Protein AF-A0A1D8MTE6-F1 (afdb_monomer_lite)

pLDDT: mean 74.31, std 11.86, range [42.69, 93.62]

Radius of gyration: 25.69 Å; chains: 1; bounding box: 49×28×74 Å

Secondary structure (DSSP, 8-state):
-HHHHHHHHHHHHHHTT---TTS-HHHHHHHHHT--HHHHHHHHHHHHHTTSEEE-SS-EEE-HHHHHHHHHHHHHHHHHHHHHHHHHHHHHHHHHHHHHHHHHHHTT-TTSHHHHHHHHHHHHHHHHHHHHHHT--

Foldseek 3Di:
DLVLLLQLLVQLVVCVVPPDQPDDPQVSSCVSSVDDSVVSVVSLVVCVVVVQWDDDPRDIGGDPNVVVSNVVVVVVVVVVVVVVVVVVVVVVVVLVVLVVVLVVVCVVPVPCNVVVVVVSVVVVVVVVVVVVVVVVD

Sequence (137 aa):
MAQEWVDLLEVIYSESDFWEMDTSMISRLEEATEYDEEHVEELLDNLQKQGLIRRDMEEIILTERGFEFISEKKTHEEQMLTQRLLLVFVTALSLATLVETVIKLGNQGNIYMNVIYSIVFAIVFIVLGMIAKQNLN

Structure (mmCIF, N/CA/C/O backbone):
data_AF-A0A1D8MTE6-F1
#
_entry.id   AF-A0A1D8MTE6-F1
#
loop_
_atom_site.group_PDB
_atom_site.id
_atom_site.type_symbol
_atom_site.label_atom_id
_atom_site.label_alt_id
_atom_site.label_comp_id
_atom_site.label_asym_id
_atom_site.label_entity_id
_atom_site.label_seq_id
_atom_site.pdbx_PDB_ins_code
_atom_site.Cartn_x
_atom_site.Cartn_y
_atom_site.Cartn_z
_atom_site.occupancy
_atom_site.B_iso_or_equiv
_atom_site.auth_seq_id
_atom_site.auth_comp_id
_atom_site.auth_asym_id
_atom_site.auth_atom_id
_atom_site.pdbx_PDB_model_num
ATOM 1 N N . MET A 1 1 ? -5.506 8.558 0.186 1.00 59.56 1 MET A N 1
ATOM 2 C CA . MET A 1 1 ? -6.618 7.583 0.073 1.00 59.56 1 MET A CA 1
ATOM 3 C C . MET A 1 1 ? -6.149 6.175 -0.287 1.00 59.56 1 MET A C 1
ATOM 5 O O . MET A 1 1 ? -5.944 5.401 0.626 1.00 59.56 1 MET A O 1
ATOM 9 N N . ALA A 1 2 ? -5.960 5.791 -1.562 1.00 70.88 2 ALA A N 1
ATOM 10 C CA . ALA A 1 2 ? -5.662 4.381 -1.881 1.00 70.88 2 ALA A CA 1
ATOM 11 C C . ALA A 1 2 ? -4.288 3.895 -1.376 1.00 70.88 2 ALA A C 1
ATOM 13 O O . ALA A 1 2 ? -4.174 2.720 -1.057 1.00 70.88 2 ALA A O 1
ATOM 14 N N . GLN A 1 3 ? -3.285 4.780 -1.308 1.00 79.00 3 GLN A N 1
ATOM 15 C CA . GLN A 1 3 ? -1.947 4.441 -0.808 1.00 79.00 3 GLN A CA 1
ATOM 16 C C . GLN A 1 3 ? -1.937 4.265 0.715 1.00 79.00 3 GLN A C 1
ATOM 18 O O . GLN A 1 3 ? -1.574 3.200 1.178 1.00 79.00 3 GLN A O 1
ATOM 23 N N . GLU A 1 4 ? -2.472 5.234 1.467 1.00 84.50 4 GLU A N 1
ATOM 24 C CA . GLU A 1 4 ? -2.623 5.151 2.936 1.00 84.50 4 GLU A CA 1
ATOM 25 C C . GLU A 1 4 ? -3.324 3.858 3.392 1.00 84.50 4 GLU A C 1
ATOM 27 O O . GLU A 1 4 ? -3.012 3.302 4.440 1.00 84.50 4 GLU A O 1
ATOM 32 N N . TRP A 1 5 ? -4.279 3.359 2.597 1.00 87.44 5 TRP A N 1
ATOM 33 C CA . TRP A 1 5 ? -4.947 2.086 2.868 1.00 87.44 5 TRP A CA 1
ATOM 34 C C . TRP A 1 5 ? -4.011 0.895 2.683 1.00 87.44 5 TRP A C 1
ATOM 36 O O . TRP A 1 5 ? -4.058 -0.029 3.483 1.00 87.44 5 TRP A O 1
ATOM 46 N N . VAL A 1 6 ? -3.192 0.898 1.630 1.00 84.69 6 VAL A N 1
ATOM 47 C CA . VAL A 1 6 ? -2.190 -0.151 1.401 1.00 84.69 6 VAL A CA 1
ATOM 48 C C . VAL A 1 6 ? -1.157 -0.125 2.522 1.00 84.69 6 VAL A C 1
ATOM 50 O O . VAL A 1 6 ? -0.923 -1.169 3.115 1.00 84.69 6 VAL A O 1
ATOM 53 N N . ASP A 1 7 ? -0.637 1.053 2.866 1.00 86.38 7 ASP A N 1
ATOM 54 C CA . ASP A 1 7 ? 0.388 1.223 3.899 1.00 86.38 7 ASP A CA 1
ATOM 55 C C . ASP A 1 7 ? -0.099 0.669 5.253 1.00 86.38 7 ASP A C 1
ATOM 57 O O . ASP A 1 7 ? 0.568 -0.158 5.873 1.00 86.38 7 ASP A O 1
ATOM 61 N N . LEU A 1 8 ? -1.319 1.030 5.677 1.00 86.88 8 LEU A N 1
ATOM 62 C CA . LEU A 1 8 ? -1.890 0.545 6.938 1.00 86.88 8 LEU A CA 1
ATOM 63 C C . LEU A 1 8 ? -2.187 -0.966 6.915 1.00 86.88 8 LEU A C 1
ATOM 65 O O . LEU A 1 8 ? -1.958 -1.663 7.904 1.00 86.88 8 LEU A O 1
ATOM 69 N N . LEU A 1 9 ? -2.685 -1.496 5.792 1.00 87.00 9 LEU A N 1
ATOM 70 C CA . LEU A 1 9 ? -2.952 -2.930 5.642 1.00 87.00 9 LEU A CA 1
ATOM 71 C C . LEU A 1 9 ? -1.660 -3.762 5.599 1.00 87.00 9 LEU A C 1
ATOM 73 O O . LEU A 1 9 ? -1.654 -4.888 6.096 1.00 87.00 9 LEU A O 1
ATOM 77 N N . GLU A 1 10 ? -0.577 -3.224 5.033 1.00 86.19 10 GLU A N 1
ATOM 78 C CA . GLU A 1 10 ? 0.740 -3.863 5.033 1.00 86.19 10 GLU A CA 1
ATOM 79 C C . GLU A 1 10 ? 1.323 -3.948 6.442 1.00 86.19 10 GLU A C 1
ATOM 81 O O . GLU A 1 10 ? 1.812 -5.014 6.809 1.00 86.19 10 GLU A O 1
ATOM 86 N N . VAL A 1 11 ? 1.199 -2.888 7.249 1.00 86.56 11 VAL A N 1
ATOM 87 C CA . VAL A 1 11 ? 1.619 -2.916 8.659 1.00 86.56 11 VAL A CA 1
ATOM 88 C C . VAL A 1 11 ? 0.815 -3.952 9.448 1.00 86.56 11 VAL A C 1
ATOM 90 O O . VAL A 1 11 ? 1.391 -4.767 10.163 1.00 86.56 11 VAL A O 1
ATOM 93 N N . ILE A 1 12 ? -0.512 -3.992 9.283 1.00 85.44 12 ILE A N 1
ATOM 94 C CA . ILE A 1 12 ? -1.364 -5.006 9.935 1.00 85.44 12 ILE A CA 1
ATOM 95 C C . ILE A 1 12 ? -0.934 -6.425 9.529 1.00 85.44 12 ILE A C 1
ATOM 97 O O . ILE A 1 12 ? -0.914 -7.328 10.365 1.00 85.44 12 ILE A O 1
ATOM 101 N N . TYR A 1 13 ? -0.579 -6.627 8.258 1.00 83.81 13 TYR A N 1
ATOM 102 C CA . TYR A 1 13 ? -0.097 -7.909 7.750 1.00 83.81 13 TYR A CA 1
ATOM 103 C C . TYR A 1 13 ? 1.301 -8.276 8.271 1.00 83.81 13 TYR A C 1
ATOM 105 O O . TYR A 1 13 ? 1.537 -9.438 8.579 1.00 83.81 13 TYR A O 1
ATOM 113 N N . SER A 1 14 ? 2.235 -7.327 8.374 1.00 79.06 14 SER A N 1
ATOM 114 C CA . SER A 1 14 ? 3.596 -7.602 8.857 1.00 79.06 14 SER A CA 1
ATOM 115 C C . SER A 1 14 ? 3.655 -7.820 10.364 1.00 79.06 14 SER A C 1
ATOM 117 O O . SER A 1 14 ? 4.464 -8.609 10.847 1.00 79.06 14 SER A O 1
ATOM 119 N N . GLU A 1 15 ? 2.794 -7.126 11.104 1.00 73.06 15 GLU A N 1
ATOM 120 C CA . GLU A 1 15 ? 2.754 -7.179 12.560 1.00 73.06 15 GLU A CA 1
ATOM 121 C C . GLU A 1 15 ? 1.840 -8.297 13.082 1.00 73.06 15 GLU A C 1
ATOM 123 O O . GLU A 1 15 ? 1.920 -8.589 14.271 1.00 73.06 15 GLU A O 1
ATOM 128 N N . SER A 1 16 ? 1.030 -8.968 12.231 1.00 66.69 16 SER A N 1
ATOM 129 C CA . SER A 1 16 ? 0.096 -10.079 12.566 1.00 66.69 16 SER A CA 1
ATOM 130 C C . SER A 1 16 ? 0.683 -11.149 13.491 1.00 66.69 16 SER A C 1
ATOM 132 O O . SER A 1 16 ? -0.033 -11.729 14.304 1.00 66.69 16 SER A O 1
ATOM 134 N N . ASP A 1 17 ? 1.991 -11.374 13.400 1.00 61.19 17 ASP A N 1
ATOM 135 C CA . ASP A 1 17 ? 2.703 -12.423 14.128 1.00 61.19 17 ASP A CA 1
ATOM 136 C C . ASP A 1 17 ? 3.338 -11.934 15.449 1.00 61.19 17 ASP A C 1
ATOM 138 O O . ASP A 1 17 ? 3.819 -12.747 16.239 1.00 61.19 17 ASP A O 1
ATOM 142 N N . PHE A 1 18 ? 3.331 -10.620 15.716 1.00 57.78 18 PHE A N 1
ATOM 143 C CA . PHE A 1 18 ? 4.111 -9.966 16.778 1.00 57.78 18 PHE A CA 1
ATOM 144 C C . PHE A 1 18 ? 3.276 -9.100 17.739 1.00 57.78 18 PHE A C 1
ATOM 146 O O . PHE A 1 18 ? 3.814 -8.188 18.373 1.00 57.78 18 PHE A O 1
ATOM 153 N N . TRP A 1 19 ? 1.969 -9.344 17.880 1.00 66.88 19 TRP A N 1
ATOM 154 C CA . TRP A 1 19 ? 1.094 -8.590 18.795 1.00 66.88 19 TRP A CA 1
ATOM 155 C C . TRP A 1 19 ? 1.388 -8.954 20.259 1.00 66.88 19 TRP A C 1
ATOM 157 O O . TRP A 1 19 ? 0.782 -9.852 20.838 1.00 66.88 19 TRP A O 1
ATOM 167 N N . GLU A 1 20 ? 2.364 -8.280 20.866 1.00 57.72 20 GLU A N 1
ATOM 168 C CA . GLU A 1 20 ? 2.612 -8.358 22.304 1.00 57.72 20 GLU A CA 1
ATOM 169 C C . GLU A 1 20 ? 1.460 -7.693 23.074 1.00 57.72 20 GLU A C 1
ATOM 171 O O . GLU A 1 20 ? 1.047 -6.581 22.749 1.00 57.72 20 GLU A O 1
ATOM 176 N N . MET A 1 21 ? 0.953 -8.375 24.108 1.00 55.22 21 MET A N 1
ATOM 177 C CA . MET A 1 21 ? -0.278 -8.017 24.836 1.00 55.22 21 MET A CA 1
ATOM 178 C C . MET A 1 21 ? -0.241 -6.669 25.581 1.00 55.22 21 MET A C 1
ATOM 180 O O . MET A 1 21 ? -1.284 -6.208 26.039 1.00 55.22 21 MET A O 1
ATOM 184 N N . ASP A 1 22 ? 0.929 -6.045 25.729 1.00 57.62 22 ASP A N 1
ATOM 185 C CA . ASP A 1 22 ? 1.117 -4.904 26.635 1.00 57.62 22 ASP A CA 1
ATOM 186 C C . ASP A 1 22 ? 1.036 -3.527 25.951 1.00 57.62 22 ASP A C 1
ATOM 188 O O . ASP A 1 22 ? 0.968 -2.510 26.642 1.00 57.62 22 ASP A O 1
ATOM 192 N N . THR A 1 23 ? 1.018 -3.461 24.614 1.00 63.78 23 THR A N 1
ATOM 193 C CA . THR A 1 23 ? 0.958 -2.184 23.879 1.00 63.78 23 THR A CA 1
ATOM 194 C C . THR A 1 23 ? -0.344 -2.063 23.106 1.00 63.78 23 THR A C 1
ATOM 196 O O . THR A 1 23 ? -0.758 -3.003 22.430 1.00 63.78 23 THR A O 1
ATOM 199 N N . SER A 1 24 ? -0.976 -0.885 23.177 1.00 74.44 24 SER A N 1
ATOM 200 C CA . SER A 1 24 ? -2.147 -0.586 22.358 1.00 74.44 24 SER A CA 1
ATOM 201 C C . SER A 1 24 ? -1.817 -0.799 20.884 1.00 74.44 24 SER A C 1
ATOM 203 O O . SER A 1 24 ? -0.916 -0.185 20.314 1.00 74.44 24 SER A O 1
ATOM 205 N N . MET A 1 25 ? -2.611 -1.674 20.295 1.00 76.88 25 MET A N 1
ATOM 206 C CA . MET A 1 25 ? -2.809 -1.911 18.879 1.00 76.88 25 MET A CA 1
ATOM 207 C C . MET A 1 25 ? -2.661 -0.658 18.004 1.00 76.88 25 MET A C 1
ATOM 209 O O . MET A 1 25 ? -1.921 -0.648 17.025 1.00 76.88 25 MET A O 1
ATOM 213 N N . ILE A 1 26 ? -3.361 0.407 18.397 1.00 82.12 26 ILE A N 1
ATOM 214 C CA . ILE A 1 26 ? -3.452 1.665 17.660 1.00 82.12 26 ILE A CA 1
ATOM 215 C C . ILE A 1 26 ? -2.134 2.423 17.766 1.00 82.12 26 ILE A C 1
ATOM 217 O O . ILE A 1 26 ? -1.619 2.867 16.751 1.00 82.12 26 ILE A O 1
ATOM 221 N N . SER A 1 27 ? -1.521 2.458 18.949 1.00 83.12 27 SER A N 1
ATOM 222 C CA . SER A 1 27 ? -0.239 3.139 19.153 1.00 83.12 27 SER A CA 1
ATOM 223 C C . SER A 1 27 ? 0.900 2.534 18.335 1.00 83.12 27 SER A C 1
ATOM 225 O O . SER A 1 27 ? 1.795 3.251 17.898 1.00 83.12 27 SER A O 1
ATOM 227 N N . ARG A 1 28 ? 0.861 1.223 18.070 1.00 80.50 28 ARG A N 1
ATOM 228 C CA . ARG A 1 28 ? 1.822 0.580 17.159 1.00 80.50 28 ARG A CA 1
ATOM 229 C C . ARG A 1 28 ? 1.579 0.954 15.704 1.00 80.50 28 ARG A C 1
ATOM 231 O O . ARG A 1 28 ? 2.537 1.126 14.959 1.00 80.50 28 ARG A O 1
ATOM 238 N N . LEU A 1 29 ? 0.314 1.076 15.303 1.00 85.69 29 LEU A N 1
ATOM 239 C CA . LEU A 1 29 ? -0.038 1.536 13.962 1.00 85.69 29 LEU A CA 1
ATOM 240 C C . LEU A 1 29 ? 0.394 2.993 13.764 1.00 85.69 29 LEU A C 1
ATOM 242 O O . LEU A 1 29 ? 1.019 3.281 12.752 1.00 85.69 29 LEU A O 1
ATOM 246 N N . GLU A 1 30 ? 0.167 3.868 14.748 1.00 87.94 30 GLU A N 1
ATOM 247 C CA . GLU A 1 30 ? 0.661 5.252 14.737 1.00 87.94 30 GLU A CA 1
ATOM 248 C C . GL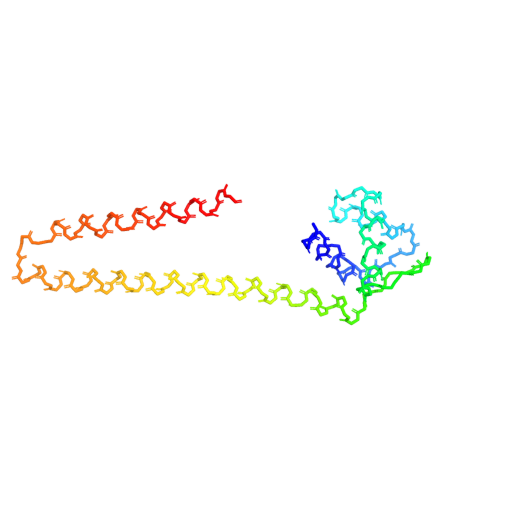U A 1 30 ? 2.185 5.317 14.567 1.00 87.94 30 GLU A C 1
ATOM 250 O O . GLU A 1 30 ? 2.685 6.056 13.721 1.00 87.94 30 GLU A O 1
ATOM 255 N N . GLU A 1 31 ? 2.933 4.520 15.340 1.00 84.88 31 GLU A N 1
ATOM 256 C CA . GLU A 1 31 ? 4.398 4.485 15.262 1.00 84.88 31 GLU A CA 1
ATOM 257 C C . GLU A 1 31 ? 4.892 3.971 13.902 1.00 84.88 31 GLU A C 1
ATOM 259 O O . GLU A 1 31 ? 5.842 4.517 13.343 1.00 84.88 31 GLU A O 1
ATOM 264 N N . ALA A 1 32 ? 4.241 2.946 13.350 1.00 83.94 32 ALA A N 1
ATOM 265 C CA . ALA A 1 32 ? 4.649 2.324 12.096 1.00 83.94 32 ALA A CA 1
ATOM 266 C C . ALA A 1 32 ? 4.285 3.151 10.852 1.00 83.94 32 ALA A C 1
ATOM 268 O O . ALA A 1 32 ? 5.019 3.111 9.864 1.00 83.94 32 ALA A O 1
ATOM 269 N N . THR A 1 33 ? 3.167 3.883 10.873 1.00 85.06 33 THR A N 1
ATOM 270 C CA . THR A 1 33 ? 2.713 4.691 9.727 1.00 85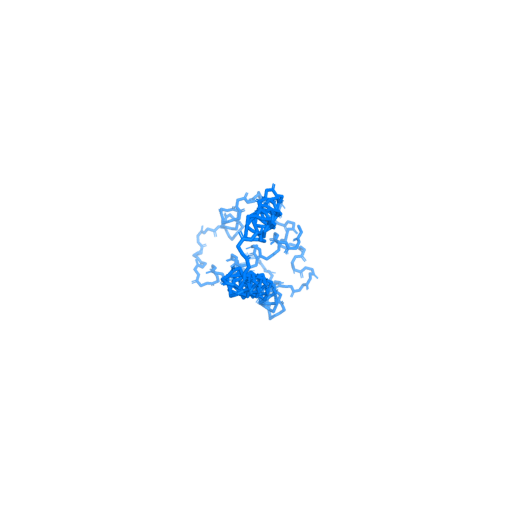.06 33 THR A CA 1
ATOM 271 C C . THR A 1 33 ? 3.023 6.181 9.868 1.00 85.06 33 THR A C 1
ATOM 273 O O . THR A 1 33 ? 2.778 6.932 8.928 1.00 85.06 33 THR A O 1
ATOM 276 N N . GLU A 1 34 ? 3.535 6.620 11.024 1.00 87.62 34 GLU A N 1
ATOM 277 C CA . GLU A 1 34 ? 3.717 8.033 11.396 1.00 87.62 34 GLU A CA 1
ATOM 278 C C . GLU A 1 34 ? 2.412 8.856 11.318 1.00 87.62 34 GLU A C 1
ATOM 280 O O . GLU A 1 34 ? 2.432 10.076 11.128 1.00 87.62 34 GLU A O 1
ATOM 285 N N . TYR A 1 35 ? 1.261 8.189 11.441 1.00 88.50 35 TYR A N 1
ATOM 286 C CA . TYR A 1 35 ? -0.055 8.829 11.446 1.00 88.50 35 TYR A CA 1
ATOM 287 C C . TYR A 1 35 ? -0.499 9.097 12.881 1.00 88.50 35 TYR A C 1
ATOM 289 O O . TYR A 1 35 ? -0.116 8.374 13.796 1.00 88.50 35 TYR A O 1
ATOM 297 N N . ASP A 1 36 ? -1.312 10.130 13.076 1.00 90.06 36 ASP A N 1
ATOM 298 C CA . ASP A 1 36 ? -1.939 10.391 14.368 1.00 90.06 36 ASP A CA 1
ATOM 299 C C . ASP A 1 36 ? -3.123 9.447 14.637 1.00 90.06 36 ASP A C 1
ATOM 301 O O . ASP A 1 36 ? -3.744 8.920 13.711 1.00 90.06 36 ASP A O 1
ATOM 305 N N . GLU A 1 37 ? -3.444 9.265 15.918 1.00 88.19 37 GLU A N 1
ATOM 306 C CA . GLU A 1 37 ? -4.501 8.381 16.414 1.00 88.19 37 GLU A CA 1
ATOM 307 C C . GLU A 1 37 ? -5.847 8.592 15.712 1.00 88.19 37 GLU A C 1
ATOM 309 O O . GLU A 1 37 ? -6.502 7.621 15.331 1.00 88.19 37 GLU A O 1
ATOM 314 N N . GLU A 1 38 ? -6.258 9.850 15.512 1.00 90.75 38 GLU A N 1
ATOM 315 C CA . GLU A 1 38 ? -7.543 10.192 14.891 1.00 90.75 38 GLU A CA 1
ATOM 316 C C . GLU A 1 38 ? -7.576 9.718 13.434 1.00 90.75 38 GLU A C 1
ATOM 318 O O . GLU A 1 38 ? -8.547 9.091 12.999 1.00 90.75 38 GLU A O 1
ATOM 323 N N . HIS A 1 39 ? -6.485 9.948 12.702 1.00 90.75 39 HIS A N 1
ATOM 324 C CA . HIS A 1 39 ? -6.344 9.509 11.319 1.00 90.75 39 HIS A CA 1
ATOM 325 C C . HIS A 1 39 ? -6.262 7.981 11.194 1.00 90.75 39 HIS A C 1
ATOM 327 O O . HIS A 1 39 ? -6.898 7.396 10.314 1.00 90.75 39 HIS A O 1
ATOM 333 N N . VAL A 1 40 ? -5.537 7.303 12.091 1.00 89.38 40 VAL A N 1
ATOM 334 C CA . VAL A 1 40 ? -5.473 5.830 12.133 1.00 89.38 40 VAL A CA 1
ATOM 335 C C . VAL A 1 40 ? -6.854 5.235 12.408 1.00 89.38 40 VAL A C 1
ATOM 337 O O . VAL A 1 40 ? -7.277 4.318 11.701 1.00 89.38 40 VAL A O 1
ATOM 340 N N . GLU A 1 41 ? -7.588 5.768 13.384 1.00 90.62 41 GLU A N 1
ATOM 341 C CA . GLU A 1 41 ? -8.955 5.341 13.694 1.00 90.62 41 GLU A CA 1
ATOM 342 C C . GLU A 1 41 ? -9.897 5.534 12.502 1.00 90.62 41 GLU A C 1
ATOM 344 O O . GLU A 1 41 ? -10.627 4.606 12.143 1.00 90.62 41 GLU A O 1
ATOM 349 N N . GLU A 1 42 ? -9.847 6.686 11.825 1.00 92.19 42 GLU A N 1
ATOM 350 C CA . GLU A 1 42 ? -10.654 6.933 10.626 1.00 92.19 42 GLU A CA 1
ATOM 351 C C . GLU A 1 42 ? -10.343 5.917 9.514 1.00 92.19 42 GLU A C 1
ATOM 353 O O . GLU A 1 42 ? -11.254 5.374 8.869 1.00 92.19 42 GLU A O 1
ATOM 358 N N . LEU A 1 43 ? -9.060 5.632 9.287 1.00 91.50 43 LEU A N 1
ATOM 359 C CA . LEU A 1 43 ? -8.626 4.650 8.300 1.00 91.50 43 LEU A CA 1
ATOM 360 C C . LEU A 1 43 ? -9.109 3.242 8.661 1.00 91.50 43 LEU A C 1
ATOM 362 O O . LEU A 1 43 ? -9.676 2.567 7.800 1.00 91.50 43 LEU A O 1
ATOM 366 N N . LEU A 1 44 ? -8.964 2.813 9.915 1.00 90.94 44 LEU A N 1
ATOM 367 C CA . LEU A 1 44 ? -9.441 1.511 10.387 1.00 90.94 44 LEU A CA 1
ATOM 368 C C . LEU A 1 44 ? -10.958 1.369 10.222 1.00 90.94 44 LEU A C 1
ATOM 370 O O . LEU A 1 44 ? -11.436 0.352 9.711 1.00 90.94 44 LEU A O 1
ATOM 374 N N . ASP A 1 45 ? -11.721 2.402 10.572 1.00 92.69 45 ASP A N 1
ATOM 375 C CA . ASP A 1 45 ? -13.174 2.431 10.404 1.00 92.69 45 ASP A CA 1
ATOM 376 C C . ASP A 1 45 ? -13.574 2.285 8.930 1.00 92.69 45 ASP A C 1
ATOM 378 O O . ASP A 1 45 ? -14.509 1.555 8.579 1.00 92.69 45 ASP A O 1
ATOM 382 N N . ASN A 1 46 ? -12.858 2.974 8.042 1.00 92.75 46 ASN A N 1
ATOM 383 C CA . ASN A 1 46 ? -13.081 2.896 6.606 1.00 92.75 46 ASN A CA 1
ATOM 384 C C . ASN A 1 46 ? -12.709 1.515 6.050 1.00 92.75 46 ASN A C 1
ATOM 386 O O . ASN A 1 46 ? -13.510 0.921 5.326 1.00 92.75 46 ASN A O 1
ATOM 390 N N . LEU A 1 47 ? -11.557 0.959 6.426 1.00 91.69 47 LEU A N 1
ATOM 391 C CA . LEU A 1 47 ? -11.122 -0.381 6.020 1.00 91.69 47 LEU A CA 1
ATOM 392 C C . LEU A 1 47 ? -12.098 -1.466 6.495 1.00 91.69 47 LEU A C 1
ATOM 394 O O . LEU A 1 47 ? -12.419 -2.388 5.737 1.00 91.69 47 LEU A O 1
ATOM 398 N N . GLN A 1 48 ? -12.630 -1.334 7.712 1.00 92.88 48 GLN A N 1
ATOM 399 C CA . GLN A 1 48 ? -13.643 -2.239 8.249 1.00 92.88 48 GLN A CA 1
ATOM 400 C C . GLN A 1 48 ? -14.966 -2.117 7.481 1.00 92.88 48 GLN A C 1
ATOM 402 O O . GLN A 1 48 ? -15.551 -3.134 7.105 1.00 92.88 48 GLN A O 1
ATOM 407 N N . LYS A 1 49 ? -15.425 -0.894 7.169 1.00 93.62 49 LYS A N 1
ATOM 408 C CA . LYS A 1 49 ? -16.623 -0.665 6.332 1.00 93.62 49 LYS A CA 1
ATOM 409 C C . LYS A 1 49 ? -16.478 -1.271 4.934 1.00 93.62 49 LYS A C 1
ATOM 411 O O . LYS A 1 49 ? -17.462 -1.748 4.371 1.00 93.62 49 LYS A O 1
ATOM 416 N N . GLN A 1 50 ? -15.267 -1.272 4.378 1.00 90.31 50 GLN A N 1
ATOM 417 C CA . GLN A 1 50 ? -14.965 -1.904 3.089 1.00 90.31 50 GLN A CA 1
ATOM 418 C C . GLN A 1 50 ? -14.797 -3.431 3.180 1.00 90.31 50 GLN A C 1
ATOM 420 O O . GLN A 1 50 ? -14.730 -4.105 2.148 1.00 90.31 50 GLN A O 1
ATOM 425 N N . GLY A 1 51 ? -14.765 -3.992 4.393 1.00 91.81 51 GLY A N 1
ATOM 426 C CA . GLY A 1 51 ? -14.584 -5.420 4.641 1.00 91.81 51 GLY A CA 1
ATOM 427 C C . GLY A 1 51 ? -13.159 -5.913 4.387 1.00 91.81 51 GLY A C 1
ATOM 428 O O . GLY A 1 51 ? -12.978 -7.099 4.120 1.00 91.81 51 GLY A O 1
ATOM 429 N N . LEU A 1 52 ? -12.167 -5.018 4.423 1.00 91.25 52 LEU A N 1
ATOM 430 C CA . LEU A 1 52 ? -10.746 -5.341 4.235 1.00 91.25 52 LEU A CA 1
ATOM 431 C C . LEU A 1 52 ? -10.097 -5.825 5.537 1.00 91.25 52 LEU A C 1
ATOM 433 O O . LEU A 1 52 ? -9.179 -6.639 5.514 1.00 91.25 52 LEU A O 1
ATOM 437 N N . ILE A 1 53 ? -10.624 -5.371 6.673 1.00 91.06 53 ILE A N 1
ATOM 438 C CA . ILE A 1 53 ? -10.234 -5.827 8.006 1.00 91.06 53 ILE A CA 1
ATOM 439 C C . ILE A 1 53 ? -11.470 -6.176 8.828 1.00 91.06 53 ILE A C 1
ATOM 441 O O . ILE A 1 53 ? -12.579 -5.700 8.566 1.00 91.06 53 ILE A O 1
ATOM 445 N N . ARG A 1 54 ? -11.265 -6.980 9.863 1.00 88.44 54 ARG A N 1
ATOM 446 C CA . ARG A 1 54 ? -12.213 -7.198 10.946 1.00 88.44 54 ARG A CA 1
ATOM 447 C C . ARG A 1 54 ? -11.522 -6.805 12.242 1.00 88.44 54 ARG A C 1
ATOM 449 O O . ARG A 1 54 ? -10.487 -7.375 12.552 1.00 88.44 54 ARG A O 1
ATOM 456 N N . ARG A 1 55 ? -12.101 -5.859 12.980 1.00 85.31 55 ARG A N 1
ATOM 457 C CA . ARG A 1 55 ? -11.593 -5.437 14.288 1.00 85.31 55 ARG A CA 1
ATOM 458 C C . ARG A 1 55 ? -12.588 -5.738 15.395 1.00 85.31 55 ARG A C 1
ATOM 460 O O . ARG A 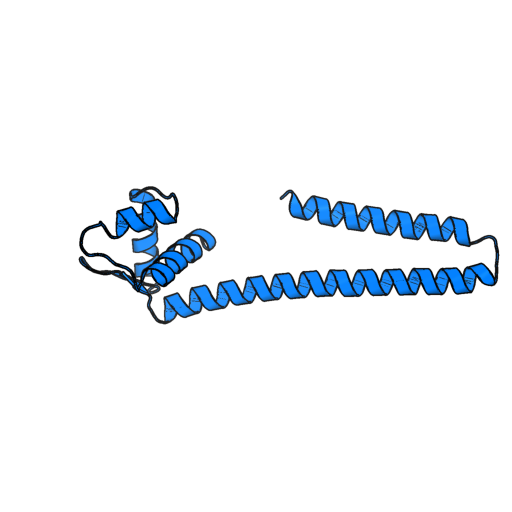1 55 ? -13.798 -5.611 15.180 1.00 85.31 55 ARG A O 1
ATOM 467 N N . ASP A 1 56 ? -12.077 -6.099 16.556 1.00 80.50 56 ASP A N 1
ATOM 468 C CA . ASP A 1 56 ? -12.789 -6.068 17.825 1.00 80.50 56 ASP A CA 1
ATOM 469 C C . ASP A 1 56 ? -11.954 -5.327 18.887 1.00 80.50 56 ASP A C 1
ATOM 471 O O . ASP A 1 56 ? -11.107 -4.507 18.537 1.00 80.50 56 ASP A O 1
ATOM 475 N N . MET A 1 57 ? -12.265 -5.508 20.175 1.00 70.44 57 MET A N 1
ATOM 476 C CA . MET A 1 57 ? -11.565 -4.803 21.257 1.00 70.44 57 MET A CA 1
ATOM 477 C C . MET A 1 57 ? -10.152 -5.338 21.525 1.00 70.44 57 MET A C 1
ATOM 479 O O . MET A 1 57 ? -9.389 -4.663 22.209 1.00 70.44 57 MET A O 1
ATOM 483 N N . GLU A 1 58 ? -9.820 -6.531 21.032 1.00 69.00 58 GLU A N 1
ATOM 484 C CA . GLU A 1 58 ? -8.571 -7.235 21.332 1.00 69.00 58 GLU A CA 1
ATOM 485 C C . GLU A 1 58 ? -7.712 -7.450 20.075 1.00 69.00 58 GLU A C 1
ATOM 487 O O . GLU A 1 58 ? -6.491 -7.522 20.190 1.00 69.00 58 GLU A O 1
ATOM 492 N N . GLU A 1 59 ? -8.319 -7.513 18.884 1.00 77.88 59 GLU A N 1
ATOM 493 C CA . GLU A 1 59 ? -7.622 -7.838 17.637 1.00 77.88 59 GLU A CA 1
ATOM 494 C C . GLU A 1 59 ? -8.150 -7.100 16.388 1.00 77.88 59 GLU A C 1
ATOM 496 O O . GLU A 1 59 ? -9.297 -6.664 16.292 1.00 77.88 59 GLU A O 1
ATOM 501 N N . ILE A 1 60 ? -7.282 -6.995 15.378 1.00 84.38 60 ILE A N 1
ATOM 502 C CA . ILE A 1 60 ? -7.529 -6.510 14.016 1.00 84.38 60 ILE A CA 1
ATOM 503 C C . ILE A 1 60 ? -6.955 -7.603 13.137 1.00 84.38 60 ILE A C 1
ATOM 505 O O . ILE A 1 60 ? -5.751 -7.843 13.105 1.00 84.38 60 ILE A O 1
ATOM 509 N N . ILE A 1 61 ? -7.844 -8.256 12.409 1.00 84.25 61 ILE A N 1
ATOM 510 C CA . ILE A 1 61 ? -7.524 -9.337 11.496 1.00 84.25 61 ILE A CA 1
ATOM 511 C C . ILE A 1 61 ? -7.722 -8.834 10.072 1.00 84.25 61 ILE A C 1
ATOM 513 O O . ILE A 1 61 ? -8.769 -8.276 9.726 1.00 84.25 61 ILE A O 1
ATOM 517 N N . LEU A 1 62 ? -6.731 -9.088 9.222 1.00 86.94 62 LEU A N 1
ATOM 518 C CA . LEU A 1 62 ? -6.848 -8.896 7.783 1.00 86.94 62 LEU A CA 1
ATOM 519 C C . LEU A 1 62 ? -7.810 -9.939 7.190 1.00 86.94 62 LEU A C 1
ATOM 521 O O . LEU A 1 62 ? -7.663 -11.137 7.428 1.00 86.94 62 LEU A O 1
ATOM 525 N N . THR A 1 63 ? -8.802 -9.507 6.410 1.00 89.19 63 THR A N 1
ATOM 526 C CA . THR A 1 63 ? -9.696 -10.447 5.711 1.00 89.19 63 THR A CA 1
ATOM 527 C C . THR A 1 63 ? -9.044 -10.962 4.425 1.00 89.19 63 THR A C 1
ATOM 529 O O . THR A 1 63 ? -8.107 -10.354 3.909 1.00 89.19 63 THR A O 1
ATOM 532 N N . GLU A 1 64 ? -9.582 -12.037 3.837 1.00 86.69 64 GLU A N 1
ATOM 533 C CA . GLU A 1 64 ? -9.156 -12.506 2.502 1.00 86.69 64 GLU A CA 1
ATOM 534 C C . GLU A 1 64 ? -9.208 -11.377 1.460 1.00 86.69 64 GLU A C 1
ATOM 536 O O . GLU A 1 64 ? -8.290 -11.210 0.661 1.00 86.69 64 GLU A O 1
ATOM 541 N N . ARG A 1 65 ? -10.240 -10.528 1.534 1.00 86.56 65 ARG A N 1
ATOM 542 C CA . ARG A 1 65 ? -10.397 -9.372 0.648 1.00 86.56 65 ARG A CA 1
ATOM 543 C C . ARG A 1 65 ? -9.338 -8.293 0.898 1.00 86.56 65 ARG A C 1
ATOM 545 O O . ARG A 1 65 ? -8.895 -7.648 -0.048 1.00 86.56 65 ARG A O 1
ATOM 552 N N . GLY A 1 66 ? -8.944 -8.082 2.155 1.00 86.56 66 GLY A N 1
ATOM 553 C CA . GLY A 1 66 ? -7.825 -7.206 2.510 1.00 86.56 66 GLY A CA 1
ATOM 554 C C . GLY A 1 66 ? -6.512 -7.700 1.913 1.00 86.56 66 GLY A C 1
ATOM 555 O O . GLY A 1 66 ? -5.782 -6.924 1.303 1.00 86.56 66 GLY A O 1
ATOM 556 N N . PHE A 1 67 ? -6.256 -9.005 2.006 1.00 83.94 67 PHE A N 1
ATOM 557 C CA . PHE A 1 67 ? -5.069 -9.628 1.424 1.00 83.94 67 PHE A CA 1
ATOM 558 C C . PHE A 1 67 ? -5.031 -9.507 -0.108 1.00 83.94 67 PHE A C 1
ATOM 560 O O . PHE A 1 67 ? -4.012 -9.105 -0.674 1.00 83.94 67 PHE A O 1
ATOM 567 N N . GLU A 1 68 ? -6.147 -9.790 -0.787 1.00 85.12 68 GLU A N 1
ATOM 568 C CA . GLU A 1 68 ? -6.264 -9.616 -2.241 1.00 85.12 68 GLU A CA 1
ATOM 569 C C . GLU A 1 68 ? -6.014 -8.164 -2.667 1.00 85.12 68 GLU A C 1
ATOM 571 O O . GLU A 1 68 ? -5.297 -7.924 -3.637 1.00 85.12 68 GLU A O 1
ATOM 576 N N . PHE A 1 69 ? -6.534 -7.191 -1.912 1.00 85.50 69 PHE A N 1
ATOM 577 C CA . PHE A 1 69 ? -6.344 -5.770 -2.200 1.00 85.50 69 PHE A CA 1
ATOM 578 C C . PHE A 1 69 ? -4.864 -5.353 -2.180 1.00 85.50 69 PHE A C 1
ATOM 580 O O . PHE A 1 69 ? -4.410 -4.669 -3.101 1.00 85.50 69 PHE A O 1
ATOM 587 N N . ILE A 1 70 ? -4.096 -5.793 -1.174 1.00 83.44 70 ILE A N 1
ATOM 588 C CA . ILE A 1 70 ? -2.646 -5.537 -1.097 1.00 83.44 70 ILE A CA 1
ATOM 589 C C . ILE A 1 70 ? -1.929 -6.230 -2.267 1.00 83.44 70 ILE A C 1
ATOM 591 O O . ILE A 1 70 ? -1.104 -5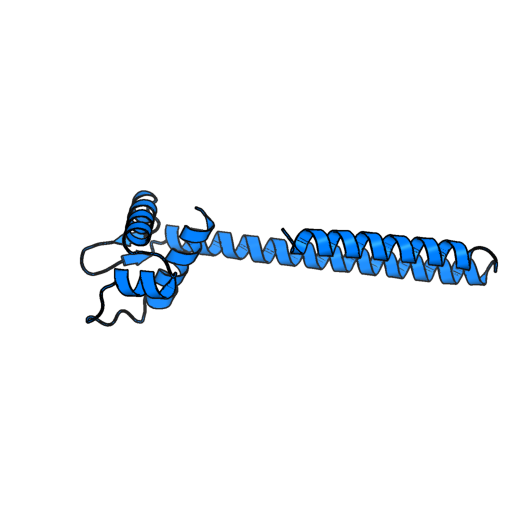.627 -2.958 1.00 83.44 70 ILE A O 1
ATOM 595 N N . SER A 1 71 ? -2.271 -7.496 -2.528 1.00 77.19 71 SER A N 1
ATOM 596 C CA . SER A 1 71 ? -1.632 -8.311 -3.566 1.00 77.19 71 SER A CA 1
ATOM 597 C C . SER A 1 71 ? -1.836 -7.744 -4.977 1.00 77.19 71 SER A C 1
ATOM 599 O O . SER A 1 71 ? -0.878 -7.651 -5.753 1.00 77.19 71 SER A O 1
ATOM 601 N N . GLU A 1 72 ? -3.051 -7.301 -5.313 1.00 78.25 72 GLU A N 1
ATOM 602 C CA . GLU A 1 72 ? -3.350 -6.669 -6.602 1.00 78.25 72 GLU A CA 1
ATOM 603 C C . GLU A 1 72 ? -2.571 -5.368 -6.794 1.00 78.25 72 GLU A C 1
ATOM 605 O O . GLU A 1 72 ? -2.037 -5.114 -7.879 1.00 78.25 72 GLU A O 1
ATOM 610 N N . LYS A 1 73 ? -2.471 -4.546 -5.744 1.00 73.81 73 LYS A N 1
ATOM 611 C CA . LYS A 1 73 ? -1.753 -3.270 -5.805 1.00 73.81 73 LYS A CA 1
ATOM 612 C C . LYS A 1 73 ? -0.260 -3.465 -6.027 1.00 73.81 73 LYS A C 1
ATOM 614 O O . LYS A 1 73 ? 0.285 -2.871 -6.959 1.00 73.81 73 LYS A O 1
ATOM 619 N N . LYS A 1 74 ? 0.361 -4.380 -5.284 1.00 66.81 74 LYS A N 1
ATOM 620 C CA . LYS A 1 74 ? 1.777 -4.729 -5.447 1.00 66.81 74 LYS A CA 1
ATOM 621 C C . LYS A 1 74 ? 2.080 -5.286 -6.838 1.00 66.81 74 LYS A C 1
ATOM 623 O O . LYS A 1 74 ? 3.021 -4.858 -7.504 1.00 66.81 74 LYS A O 1
ATOM 628 N N . THR A 1 75 ? 1.216 -6.174 -7.329 1.00 67.69 75 THR A N 1
ATOM 629 C CA . THR A 1 75 ? 1.347 -6.754 -8.674 1.00 67.69 75 THR A CA 1
ATOM 630 C C . THR A 1 75 ? 1.247 -5.681 -9.764 1.00 67.69 75 THR A C 1
ATOM 632 O O . THR A 1 75 ? 1.964 -5.739 -10.764 1.00 67.69 75 THR A O 1
ATOM 635 N N . HIS A 1 76 ? 0.387 -4.675 -9.590 1.00 66.19 76 HIS A N 1
ATOM 636 C CA . HIS A 1 76 ? 0.245 -3.589 -10.557 1.00 66.19 76 HIS A CA 1
ATOM 637 C C . HIS A 1 76 ? 1.489 -2.689 -10.624 1.00 66.19 76 HIS A C 1
ATOM 639 O O . HIS A 1 76 ? 1.917 -2.300 -11.715 1.00 66.19 76 HIS A O 1
ATOM 645 N N . GLU A 1 77 ? 2.106 -2.389 -9.483 1.00 65.44 77 GLU A N 1
ATOM 646 C CA . GLU A 1 77 ? 3.337 -1.594 -9.425 1.00 65.44 77 GLU A CA 1
ATOM 647 C C . GLU A 1 77 ? 4.528 -2.321 -10.051 1.00 65.44 77 GLU A C 1
ATOM 649 O O . GLU A 1 77 ? 5.238 -1.751 -10.887 1.00 65.44 77 GLU A O 1
ATOM 654 N N . GLU A 1 78 ? 4.702 -3.606 -9.738 1.00 67.62 78 GLU A N 1
ATOM 655 C CA . GLU A 1 78 ? 5.740 -4.448 -10.340 1.00 67.62 78 GLU A CA 1
ATOM 656 C C . GLU A 1 78 ? 5.561 -4.576 -11.863 1.00 67.62 78 GLU A C 1
ATOM 658 O O . GLU A 1 78 ? 6.534 -4.504 -12.628 1.00 67.62 78 GLU A O 1
ATOM 663 N N . GLN A 1 79 ? 4.315 -4.697 -12.334 1.00 65.19 79 GLN A N 1
ATOM 664 C CA . GLN A 1 79 ? 3.998 -4.705 -13.763 1.00 65.19 79 GLN A CA 1
ATOM 665 C C . GLN A 1 79 ? 4.338 -3.370 -14.435 1.00 65.19 79 GLN A C 1
ATOM 667 O O . GLN A 1 79 ? 4.947 -3.368 -15.509 1.00 65.19 79 GLN A O 1
ATOM 672 N N . MET A 1 80 ? 4.010 -2.232 -13.814 1.00 68.38 80 MET A N 1
ATOM 673 C CA . MET A 1 80 ? 4.370 -0.915 -14.347 1.00 68.38 80 MET A CA 1
ATOM 674 C C . MET A 1 80 ? 5.889 -0.702 -14.392 1.00 68.38 80 MET A C 1
ATOM 676 O O . MET A 1 80 ? 6.403 -0.178 -15.384 1.00 68.38 80 MET A O 1
ATOM 680 N N . LEU A 1 81 ? 6.628 -1.139 -13.368 1.00 68.00 81 LEU A N 1
ATOM 681 C CA . LEU A 1 81 ? 8.094 -1.090 -13.350 1.00 68.00 81 LEU A CA 1
ATOM 682 C C . LEU A 1 81 ? 8.701 -1.946 -14.464 1.00 68.00 81 LEU A C 1
ATOM 684 O O . LEU A 1 81 ? 9.568 -1.479 -15.205 1.00 68.00 81 LEU A O 1
ATOM 688 N N . THR A 1 82 ? 8.195 -3.167 -14.639 1.00 67.19 82 THR A N 1
ATOM 689 C CA . THR A 1 82 ? 8.647 -4.082 -15.694 1.00 67.19 82 THR A CA 1
ATOM 690 C C . THR A 1 82 ? 8.389 -3.500 -17.084 1.00 67.19 82 THR A C 1
ATOM 692 O O . THR A 1 82 ? 9.270 -3.538 -17.944 1.00 67.19 82 THR A O 1
ATOM 695 N N . GLN A 1 83 ? 7.222 -2.890 -17.312 1.00 66.00 83 GLN A N 1
ATOM 696 C CA . GLN A 1 83 ? 6.908 -2.213 -18.574 1.00 66.00 83 GLN A CA 1
ATOM 697 C C . GLN A 1 83 ? 7.813 -1.004 -18.835 1.00 66.00 83 GLN A C 1
ATOM 699 O O . GLN A 1 83 ? 8.290 -0.832 -19.959 1.00 66.00 83 GLN A O 1
ATOM 704 N N . ARG A 1 84 ? 8.096 -0.185 -17.814 1.00 70.81 84 ARG A N 1
ATOM 705 C CA . ARG A 1 84 ? 9.028 0.950 -17.929 1.00 70.81 84 ARG A CA 1
ATOM 706 C C . ARG A 1 84 ? 10.440 0.475 -18.274 1.00 70.81 84 ARG A C 1
ATOM 708 O O . ARG A 1 84 ? 11.056 1.026 -19.183 1.00 70.81 84 ARG A O 1
ATOM 715 N N . LEU A 1 85 ? 10.930 -0.574 -17.614 1.00 68.50 85 LEU A N 1
ATOM 716 C CA . LEU A 1 85 ? 12.236 -1.170 -17.907 1.00 68.50 85 LEU A CA 1
ATOM 717 C C . LEU A 1 85 ? 12.298 -1.756 -19.321 1.00 68.50 85 LEU A C 1
ATOM 719 O O . LEU A 1 85 ? 13.266 -1.509 -20.040 1.00 68.50 85 LEU A O 1
ATOM 723 N N . LEU A 1 86 ? 11.256 -2.469 -19.757 1.00 68.06 86 LEU A N 1
ATOM 724 C CA . LEU A 1 86 ? 11.152 -2.979 -21.126 1.00 68.06 86 LEU A CA 1
ATOM 725 C C . LEU A 1 86 ? 11.173 -1.847 -22.154 1.00 68.06 86 LEU A C 1
ATOM 727 O O . LEU A 1 86 ? 11.877 -1.946 -23.156 1.00 68.06 86 LEU A O 1
ATOM 731 N N . LEU A 1 87 ? 10.454 -0.752 -21.901 1.00 72.19 87 LEU A N 1
ATOM 732 C CA . LEU A 1 87 ? 10.454 0.418 -22.775 1.00 72.19 87 LEU A CA 1
ATOM 733 C C . LEU A 1 87 ? 11.852 1.047 -22.876 1.00 72.19 87 LEU A C 1
ATOM 735 O O . LEU A 1 87 ? 12.311 1.341 -23.983 1.00 72.19 87 LEU A O 1
ATOM 739 N N . VAL A 1 88 ? 12.553 1.211 -21.749 1.00 72.69 88 VAL A N 1
ATOM 740 C CA . VAL A 1 88 ? 13.951 1.681 -21.718 1.00 72.69 88 VAL A CA 1
ATOM 741 C C . VAL A 1 88 ? 14.865 0.735 -22.503 1.00 72.69 88 VAL A C 1
ATOM 743 O O . VAL A 1 88 ? 15.702 1.185 -23.283 1.00 72.69 88 VAL A O 1
ATOM 746 N N . PHE A 1 89 ? 14.677 -0.577 -22.369 1.00 68.94 89 PHE A N 1
ATOM 747 C CA . PHE A 1 89 ? 15.486 -1.561 -23.082 1.00 68.94 89 PHE A CA 1
ATOM 748 C C . PHE A 1 89 ? 15.248 -1.520 -24.600 1.00 68.94 89 PHE A C 1
ATOM 750 O O . PHE A 1 89 ? 16.198 -1.465 -25.380 1.00 68.94 89 PHE A O 1
ATOM 757 N N . VAL A 1 90 ? 13.984 -1.479 -25.036 1.00 73.62 90 VAL A N 1
ATOM 758 C CA . VAL A 1 90 ? 13.605 -1.399 -26.458 1.00 73.62 90 VAL A CA 1
ATOM 759 C C . VAL A 1 90 ? 14.098 -0.097 -27.089 1.00 73.62 90 VAL A C 1
ATOM 761 O O . VAL A 1 90 ? 14.621 -0.113 -28.206 1.00 73.62 90 VAL A O 1
ATOM 764 N N . THR A 1 91 ? 13.973 1.029 -26.386 1.00 73.12 91 THR A N 1
ATOM 765 C CA . THR A 1 91 ? 14.466 2.327 -26.872 1.00 73.12 91 THR A CA 1
ATOM 766 C C . THR A 1 91 ? 15.988 2.351 -26.984 1.00 73.12 91 THR A C 1
ATOM 768 O O . THR A 1 91 ? 16.500 2.771 -28.021 1.00 73.12 91 THR A O 1
ATOM 771 N N . ALA A 1 92 ? 16.718 1.827 -25.995 1.00 71.38 92 ALA A N 1
ATOM 772 C CA . ALA A 1 92 ? 18.175 1.717 -26.054 1.00 71.38 92 ALA A CA 1
ATOM 773 C C . ALA A 1 92 ? 18.643 0.811 -27.206 1.00 71.38 92 ALA A C 1
ATOM 775 O O . ALA A 1 92 ? 19.548 1.183 -27.955 1.00 71.38 92 ALA A O 1
ATOM 776 N N . LEU A 1 93 ? 17.994 -0.343 -27.400 1.00 71.38 93 LEU A N 1
ATOM 777 C CA . LEU A 1 93 ? 18.314 -1.274 -28.484 1.00 71.38 93 LEU A CA 1
ATOM 778 C C . LEU A 1 93 ? 18.048 -0.656 -29.864 1.00 71.38 93 LEU A C 1
ATOM 780 O O . LEU A 1 93 ? 18.869 -0.794 -30.773 1.00 71.38 93 LEU A O 1
ATOM 784 N N . SER A 1 94 ? 16.933 0.065 -30.005 1.00 70.31 94 SER A N 1
ATOM 785 C CA . SER A 1 94 ? 16.568 0.789 -31.231 1.00 70.31 94 SER A CA 1
ATOM 786 C C . SER A 1 94 ? 17.566 1.908 -31.543 1.00 70.31 94 SER A C 1
ATOM 788 O O . SER A 1 94 ? 17.953 2.109 -32.693 1.00 70.31 94 SER A O 1
ATOM 790 N N . LEU A 1 95 ? 18.035 2.620 -30.514 1.00 75.44 95 LEU A N 1
ATOM 791 C CA . LEU A 1 95 ? 19.043 3.664 -30.669 1.00 75.44 95 LEU A CA 1
ATOM 792 C C . LEU A 1 95 ? 20.405 3.073 -31.063 1.00 75.44 95 LEU A C 1
ATOM 794 O O . LEU A 1 95 ? 21.073 3.608 -31.944 1.00 75.44 95 LEU A O 1
ATOM 798 N N . ALA A 1 96 ? 20.796 1.943 -30.468 1.00 68.69 96 ALA A N 1
ATOM 799 C CA . ALA A 1 96 ? 22.030 1.238 -30.806 1.00 68.69 96 ALA A CA 1
ATOM 800 C C . ALA A 1 96 ? 22.025 0.727 -32.256 1.00 68.69 96 ALA A C 1
ATOM 802 O O . ALA A 1 96 ? 22.999 0.924 -32.981 1.00 68.69 96 ALA A O 1
ATOM 803 N N . THR A 1 97 ? 20.912 0.141 -32.712 1.00 70.75 97 THR A N 1
ATOM 804 C CA . THR A 1 97 ? 20.758 -0.300 -34.112 1.00 70.75 97 THR A CA 1
ATOM 805 C C . THR A 1 97 ? 20.749 0.871 -35.090 1.00 70.75 97 THR A C 1
ATOM 807 O O . THR A 1 97 ? 21.331 0.764 -36.173 1.00 70.75 97 THR A O 1
ATOM 810 N N . LEU A 1 98 ? 20.153 2.008 -34.717 1.00 70.44 98 LEU A N 1
ATOM 811 C CA . LEU A 1 98 ? 20.229 3.232 -35.512 1.00 70.44 98 LEU A CA 1
ATOM 812 C C . LEU A 1 98 ? 21.683 3.706 -35.638 1.00 70.44 98 LEU A C 1
ATOM 814 O O . LEU A 1 98 ? 22.152 3.921 -36.751 1.00 70.44 98 LEU A O 1
ATOM 818 N N . VAL A 1 99 ? 22.421 3.796 -34.527 1.00 72.38 99 VAL A N 1
ATOM 819 C CA . VAL A 1 99 ? 23.847 4.171 -34.519 1.00 72.38 99 VAL A CA 1
ATOM 820 C C . VAL A 1 99 ? 24.684 3.210 -35.366 1.00 72.38 99 VAL A C 1
ATOM 822 O O . VAL A 1 99 ? 25.495 3.657 -36.173 1.00 72.38 99 VAL A O 1
ATOM 825 N N . GLU A 1 100 ? 24.472 1.899 -35.253 1.00 70.31 100 GLU A N 1
ATOM 826 C CA . GLU A 1 100 ? 25.198 0.904 -36.049 1.00 70.31 100 GLU A CA 1
ATOM 827 C C . GLU A 1 100 ? 24.915 1.052 -37.554 1.00 70.31 100 GLU A C 1
ATOM 829 O O . GLU A 1 100 ? 25.835 1.031 -38.376 1.00 70.31 100 GLU A O 1
ATOM 834 N N . THR A 1 101 ? 23.648 1.251 -37.924 1.00 68.38 101 THR A N 1
ATOM 835 C CA . THR A 1 101 ? 23.228 1.470 -39.319 1.00 68.38 101 THR A CA 1
ATOM 836 C C . 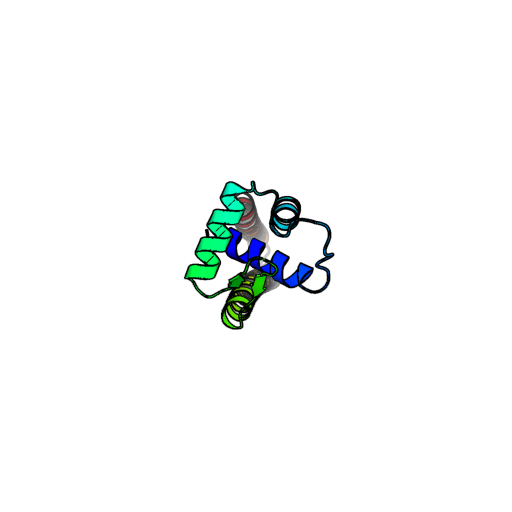THR A 1 101 ? 23.866 2.736 -39.886 1.00 68.38 101 THR A C 1
ATOM 838 O O . THR A 1 101 ? 24.349 2.755 -41.019 1.00 68.38 101 THR A O 1
ATOM 841 N N . VAL A 1 102 ? 23.938 3.781 -39.069 1.00 64.81 102 VAL A N 1
ATOM 842 C CA . VAL A 1 102 ? 24.557 5.063 -39.398 1.00 64.81 102 VAL A CA 1
ATOM 843 C C . VAL A 1 102 ? 26.061 4.938 -39.587 1.00 64.81 102 VAL A C 1
ATOM 845 O O . VAL A 1 102 ? 26.586 5.497 -40.543 1.00 64.81 102 VAL A O 1
ATOM 848 N N . ILE A 1 103 ? 26.761 4.195 -38.728 1.00 65.00 103 ILE A N 1
ATOM 849 C CA . ILE A 1 103 ? 28.202 3.950 -38.874 1.00 65.00 103 ILE A CA 1
ATOM 850 C C . ILE A 1 103 ? 28.474 3.166 -40.165 1.00 65.00 103 ILE A C 1
ATOM 852 O O . ILE A 1 103 ? 29.379 3.518 -40.924 1.00 65.00 103 ILE A O 1
ATOM 856 N N . LYS A 1 104 ? 27.661 2.143 -40.468 1.00 66.19 104 LYS A N 1
ATOM 857 C CA . LYS A 1 104 ? 27.773 1.369 -41.717 1.00 66.19 104 LYS A CA 1
ATOM 858 C C . LYS A 1 104 ? 27.544 2.236 -42.962 1.00 66.19 104 LYS A C 1
ATOM 860 O O . LYS A 1 104 ? 28.304 2.115 -43.920 1.00 66.19 104 LYS A O 1
ATOM 865 N N . LEU A 1 105 ? 26.555 3.133 -42.938 1.00 64.50 105 LEU A N 1
ATOM 866 C CA . LEU A 1 105 ? 26.278 4.086 -44.025 1.00 64.50 105 LEU A CA 1
ATOM 867 C C . LEU A 1 105 ? 27.333 5.204 -44.117 1.00 64.50 105 LEU A C 1
ATOM 869 O O . LEU A 1 105 ? 27.719 5.607 -45.210 1.00 64.50 105 LEU A O 1
ATOM 873 N N . GLY A 1 106 ? 27.843 5.684 -42.983 1.00 59.78 106 GLY A N 1
ATOM 874 C CA . GLY A 1 106 ? 28.882 6.712 -42.898 1.00 59.78 106 GLY A CA 1
ATOM 875 C C . GLY A 1 106 ? 30.238 6.236 -43.421 1.00 59.78 106 GLY A C 1
ATOM 876 O O . GLY A 1 106 ? 30.921 6.986 -44.114 1.00 59.78 106 GLY A O 1
ATOM 877 N N . ASN A 1 107 ? 30.579 4.961 -43.208 1.00 57.28 107 ASN A N 1
ATOM 878 C CA . ASN A 1 107 ? 31.734 4.321 -43.850 1.00 57.28 107 ASN A CA 1
ATOM 879 C C . ASN A 1 107 ? 31.598 4.225 -45.383 1.00 57.28 107 ASN A C 1
ATOM 881 O O . ASN A 1 107 ? 32.600 4.022 -46.066 1.00 57.28 107 ASN A O 1
ATOM 885 N N . GLN A 1 108 ? 30.390 4.398 -45.935 1.00 57.12 108 GLN A N 1
ATOM 886 C CA . GLN A 1 108 ? 30.145 4.497 -47.378 1.00 57.12 108 GLN A CA 1
ATOM 887 C C . GLN A 1 108 ? 30.092 5.953 -47.892 1.00 57.12 108 GLN A C 1
ATOM 889 O O . GLN A 1 108 ? 30.112 6.162 -49.104 1.00 57.12 108 GLN A O 1
ATOM 894 N N . GLY A 1 109 ? 30.082 6.974 -47.019 1.00 55.25 109 GLY A N 1
ATOM 895 C CA . GLY A 1 109 ? 30.009 8.385 -47.420 1.00 55.25 109 GLY A CA 1
ATOM 896 C C . GLY A 1 109 ? 30.320 9.373 -46.286 1.00 55.25 109 GLY A C 1
ATOM 897 O O . GLY A 1 109 ? 29.484 9.649 -45.427 1.00 55.25 109 GLY A O 1
ATOM 898 N N . ASN A 1 110 ? 31.509 9.980 -46.341 1.00 54.09 110 ASN A N 1
ATOM 899 C CA . ASN A 1 110 ? 32.178 10.739 -45.269 1.00 54.09 110 ASN A CA 1
ATOM 900 C C . ASN A 1 110 ? 31.538 12.098 -44.858 1.00 54.09 110 ASN A C 1
ATOM 902 O O . ASN A 1 110 ? 32.160 12.877 -44.146 1.00 54.09 110 ASN A O 1
ATOM 906 N N . ILE A 1 111 ? 30.323 12.433 -45.310 1.00 55.09 111 ILE A N 1
ATOM 907 C CA . ILE A 1 111 ? 29.713 13.772 -45.113 1.00 55.09 111 ILE A CA 1
ATOM 908 C C . ILE A 1 111 ? 28.488 13.721 -44.178 1.00 55.09 111 ILE A C 1
ATOM 910 O O . ILE A 1 111 ? 28.165 14.708 -43.520 1.00 55.09 111 ILE A O 1
ATOM 914 N N . TYR A 1 112 ? 27.845 12.559 -44.024 1.00 56.88 112 TYR A N 1
ATOM 915 C CA . TYR A 1 112 ? 26.622 12.430 -43.219 1.00 56.88 112 TYR A CA 1
ATOM 916 C C . TYR A 1 112 ? 26.871 12.105 -41.736 1.00 56.88 112 TYR A C 1
ATOM 918 O O . TYR A 1 112 ? 25.970 12.287 -40.921 1.00 56.88 112 TYR A O 1
ATOM 926 N N . MET A 1 113 ? 28.084 11.687 -41.350 1.00 58.53 113 MET A N 1
ATOM 927 C CA . MET A 1 113 ? 28.375 11.268 -39.969 1.00 58.53 113 MET A CA 1
ATOM 928 C C . MET A 1 113 ? 28.152 12.378 -38.932 1.00 58.53 113 MET A C 1
ATOM 930 O O . MET A 1 113 ? 27.506 12.129 -37.920 1.00 58.53 113 MET A O 1
ATOM 934 N N . ASN A 1 114 ? 28.606 13.611 -39.184 1.00 54.88 114 ASN A N 1
ATOM 935 C CA . ASN A 1 114 ? 28.459 14.704 -38.211 1.00 54.88 114 ASN A CA 1
ATOM 936 C C . ASN A 1 114 ? 26.994 15.092 -37.974 1.00 54.88 114 ASN A C 1
ATOM 938 O O . ASN A 1 114 ? 26.596 15.306 -36.833 1.00 54.88 114 ASN A O 1
ATOM 942 N N . VAL A 1 115 ? 26.178 15.125 -39.033 1.00 58.94 115 VAL A N 1
ATOM 943 C CA . VAL A 1 115 ? 24.743 15.435 -38.925 1.00 58.94 115 VAL A CA 1
ATOM 944 C C . VAL A 1 115 ? 24.030 14.359 -38.114 1.00 58.94 115 VAL A C 1
ATOM 946 O O . VAL A 1 115 ? 23.190 14.666 -37.271 1.00 58.94 115 VAL A O 1
ATOM 949 N N . ILE A 1 116 ? 24.396 13.094 -38.319 1.00 61.56 116 ILE A N 1
ATOM 950 C CA . ILE A 1 116 ? 23.726 12.003 -37.629 1.00 61.56 116 ILE A CA 1
ATOM 951 C C . ILE A 1 116 ? 24.172 11.894 -36.166 1.00 61.56 116 ILE A C 1
ATOM 953 O O . ILE A 1 116 ? 23.320 11.689 -35.303 1.00 61.56 116 ILE A O 1
ATOM 957 N N . TYR A 1 117 ? 25.450 12.130 -35.847 1.00 63.28 117 TYR A N 1
ATOM 958 C CA . TYR A 1 117 ? 25.885 12.255 -34.452 1.00 63.28 117 TYR A CA 1
ATOM 959 C C . TYR A 1 117 ? 25.134 13.375 -33.724 1.00 63.28 117 TYR A C 1
ATOM 961 O O . TYR A 1 117 ? 24.698 13.166 -32.595 1.00 63.28 117 TYR A O 1
ATOM 969 N N . SER A 1 118 ? 24.903 14.525 -34.368 1.00 59.00 118 SER A N 1
ATOM 970 C CA . SER A 1 118 ? 24.111 15.612 -33.778 1.00 59.00 118 SER A CA 1
ATOM 971 C C . SER A 1 118 ? 22.644 15.229 -33.544 1.00 59.00 118 SER A C 1
ATOM 973 O O . SER A 1 118 ? 22.085 15.595 -32.512 1.00 59.00 118 SER A O 1
ATOM 975 N N . ILE A 1 119 ? 22.025 14.461 -34.449 1.00 65.94 119 ILE A N 1
ATOM 976 C CA . ILE A 1 119 ? 20.638 13.989 -34.291 1.00 65.94 119 ILE A CA 1
ATOM 977 C C . ILE A 1 119 ? 20.533 12.951 -33.166 1.00 65.94 119 ILE A C 1
ATOM 979 O O . ILE A 1 119 ? 19.659 13.070 -32.309 1.00 65.94 119 ILE A O 1
ATOM 983 N N . VAL A 1 120 ? 21.434 11.964 -33.121 1.00 67.81 120 VAL A N 1
ATOM 984 C CA . VAL A 1 120 ? 21.458 10.955 -32.046 1.00 67.81 120 VAL A CA 1
ATOM 985 C C . VAL A 1 120 ? 21.697 11.626 -30.693 1.00 67.81 120 VAL A C 1
ATOM 987 O O . VAL A 1 120 ? 20.982 11.343 -29.736 1.00 67.81 120 VAL A O 1
ATOM 990 N N . PHE A 1 121 ? 22.639 12.568 -30.619 1.00 66.44 121 PHE A N 1
ATOM 991 C CA . PHE A 1 121 ? 22.918 13.328 -29.402 1.00 66.44 121 PHE A CA 1
ATOM 992 C C . PHE A 1 121 ? 21.701 14.149 -28.943 1.00 66.44 121 PHE A C 1
ATOM 994 O O . PHE A 1 121 ? 21.367 14.140 -27.760 1.00 66.44 121 PHE A O 1
ATOM 1001 N N . ALA A 1 122 ? 20.977 14.791 -29.867 1.00 66.50 122 ALA A N 1
ATOM 1002 C CA . ALA A 1 122 ? 19.752 15.524 -29.548 1.00 66.50 122 ALA A CA 1
ATOM 1003 C C . ALA A 1 122 ? 18.637 14.608 -29.009 1.00 66.50 122 ALA A C 1
ATOM 1005 O O . ALA A 1 122 ? 17.978 14.956 -28.030 1.00 66.50 122 ALA A O 1
ATOM 1006 N N . ILE A 1 123 ? 18.452 13.418 -29.594 1.00 72.06 123 ILE A N 1
ATOM 1007 C CA . ILE A 1 123 ? 17.452 12.441 -29.133 1.00 72.06 123 ILE A CA 1
ATOM 1008 C C . ILE A 1 123 ? 17.793 11.936 -27.725 1.00 72.06 123 ILE A C 1
ATOM 1010 O O . ILE A 1 123 ? 16.910 11.888 -26.870 1.00 72.06 123 ILE A O 1
ATOM 1014 N N . VAL A 1 124 ? 19.065 11.630 -27.446 1.00 70.81 124 VAL A N 1
ATOM 1015 C CA . VAL A 1 124 ? 19.518 11.222 -26.102 1.00 70.81 124 VAL A CA 1
ATOM 1016 C C . VAL A 1 124 ? 19.211 12.303 -25.061 1.00 70.81 124 VAL A C 1
ATOM 1018 O O . VAL A 1 124 ? 18.690 11.988 -23.993 1.00 70.81 124 VAL A O 1
ATOM 1021 N N . PHE A 1 125 ? 19.463 13.577 -25.375 1.00 70.38 125 PHE A N 1
ATOM 1022 C CA . PHE A 1 125 ? 19.168 14.690 -24.465 1.00 70.38 125 PHE A CA 1
ATOM 1023 C C . PHE A 1 125 ? 17.668 14.889 -24.216 1.00 70.38 125 PHE A C 1
ATOM 10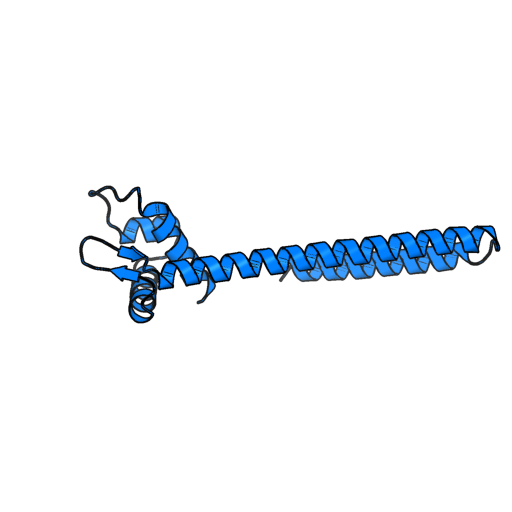25 O O . PHE A 1 125 ? 17.272 15.170 -23.085 1.00 70.38 125 PHE A O 1
ATOM 1032 N N . ILE A 1 126 ? 16.824 14.711 -25.236 1.00 70.94 126 ILE A N 1
ATOM 1033 C CA . ILE A 1 126 ? 15.364 14.800 -25.085 1.00 70.94 126 ILE A CA 1
ATOM 1034 C C . ILE A 1 126 ? 14.847 13.666 -24.192 1.00 70.94 126 ILE A C 1
ATOM 1036 O O . ILE A 1 126 ? 14.053 13.916 -23.286 1.00 70.94 126 ILE A O 1
ATOM 1040 N N . VAL A 1 127 ? 15.330 12.438 -24.400 1.00 69.06 127 VAL A N 1
ATOM 1041 C CA . VAL A 1 127 ? 14.935 11.274 -23.594 1.00 69.06 127 VAL A CA 1
ATOM 1042 C C . VAL A 1 127 ? 15.388 11.434 -22.140 1.00 69.06 127 VAL A C 1
ATOM 1044 O O . VAL A 1 127 ? 14.581 11.248 -21.231 1.00 69.06 127 VAL A O 1
ATOM 1047 N N . LEU A 1 128 ? 16.631 11.863 -21.899 1.00 69.25 128 LEU A N 1
ATOM 1048 C CA . LEU A 1 128 ? 17.124 12.143 -20.545 1.00 69.25 128 LEU A CA 1
ATOM 1049 C C . LEU A 1 128 ? 16.337 13.270 -19.863 1.00 69.25 128 LEU A C 1
ATOM 1051 O O . LEU A 1 128 ? 16.000 13.150 -18.687 1.00 69.25 128 LEU A O 1
ATOM 1055 N N . GLY A 1 129 ? 15.989 14.334 -20.593 1.00 70.62 129 GLY A N 1
ATOM 1056 C CA . GLY A 1 129 ? 15.164 15.426 -20.073 1.00 70.62 129 GLY A CA 1
ATOM 1057 C C . GLY A 1 129 ? 13.742 14.986 -19.713 1.00 70.62 129 GLY A C 1
ATOM 1058 O O . GLY A 1 129 ? 13.205 15.408 -18.689 1.00 70.62 129 GLY A O 1
ATOM 1059 N N . MET A 1 130 ? 13.137 14.103 -20.513 1.00 73.00 130 MET A N 1
ATOM 1060 C CA . MET A 1 130 ? 11.820 13.532 -20.217 1.00 73.00 130 MET A CA 1
ATOM 1061 C C . MET A 1 130 ? 11.842 12.629 -18.981 1.00 73.00 130 MET A C 1
ATOM 1063 O O . MET A 1 130 ? 10.952 12.747 -18.142 1.00 73.00 130 MET A O 1
ATOM 1067 N N . ILE A 1 131 ? 12.864 11.780 -18.840 1.00 64.44 131 ILE A N 1
ATOM 1068 C CA . ILE A 1 131 ? 13.033 10.906 -17.669 1.00 64.44 131 ILE A CA 1
ATOM 1069 C C . ILE A 1 131 ? 13.282 11.744 -16.406 1.00 64.44 131 ILE A C 1
ATOM 1071 O O . ILE A 1 131 ? 12.647 11.516 -15.381 1.00 64.44 131 ILE A O 1
ATOM 1075 N N . ALA A 1 132 ? 14.139 12.768 -16.484 1.00 63.12 132 ALA A N 1
ATOM 1076 C CA . ALA A 1 132 ? 14.405 13.664 -15.358 1.00 63.12 132 ALA A CA 1
ATOM 1077 C C . ALA A 1 132 ? 13.146 14.423 -14.906 1.00 63.12 132 ALA A C 1
ATOM 1079 O O . ALA A 1 132 ? 12.907 14.564 -13.711 1.00 63.12 132 ALA A O 1
ATOM 1080 N N . LYS A 1 133 ? 12.305 14.868 -15.850 1.00 63.69 133 LYS A N 1
ATOM 1081 C CA . LYS A 1 133 ? 11.035 15.541 -15.541 1.00 63.69 133 LYS A CA 1
ATOM 1082 C C . LYS A 1 133 ? 10.012 14.608 -14.884 1.00 63.69 133 LYS A C 1
ATOM 1084 O O . LYS A 1 133 ? 9.217 15.073 -14.078 1.00 63.69 133 LYS A O 1
ATOM 1089 N N . GLN A 1 134 ? 10.017 13.320 -15.224 1.00 56.50 134 GLN A N 1
ATOM 1090 C CA . GLN A 1 134 ? 9.111 12.333 -14.628 1.00 56.50 134 GLN A CA 1
ATOM 1091 C C . GLN A 1 134 ? 9.505 11.914 -13.206 1.00 56.50 134 GLN A C 1
ATOM 1093 O O . GLN A 1 134 ? 8.636 11.456 -12.483 1.00 56.50 134 GLN A O 1
ATOM 1098 N N . ASN A 1 135 ? 10.768 12.087 -12.803 1.00 52.66 135 ASN A N 1
ATOM 1099 C CA . ASN A 1 135 ? 11.246 11.763 -11.451 1.00 52.66 135 ASN A CA 1
ATOM 1100 C C . ASN A 1 135 ? 11.189 12.948 -10.463 1.00 52.66 135 ASN A C 1
ATOM 1102 O O . ASN A 1 135 ? 11.560 12.785 -9.305 1.00 52.66 135 ASN A O 1
ATOM 1106 N N . LEU A 1 136 ? 10.799 14.145 -10.918 1.00 52.06 136 LEU A N 1
ATOM 1107 C CA . LEU A 1 136 ? 10.690 15.364 -10.098 1.00 52.06 136 LEU A CA 1
ATOM 1108 C C . LEU A 1 136 ? 9.239 15.731 -9.730 1.00 52.06 136 LEU A C 1
ATOM 1110 O O . LEU A 1 136 ? 9.037 16.711 -9.016 1.00 52.06 136 LEU A O 1
ATOM 1114 N N . ASN A 1 137 ? 8.260 14.971 -10.227 1.00 42.69 137 ASN A N 1
ATOM 1115 C CA . ASN A 1 137 ? 6.830 15.079 -9.921 1.00 42.69 137 ASN A CA 1
ATOM 1116 C C . ASN A 1 137 ? 6.361 13.795 -9.245 1.00 42.69 137 ASN A C 1
ATOM 1118 O O . ASN A 1 137 ? 5.410 13.898 -8.446 1.00 42.69 137 ASN A O 1
#